Protein AF-A0A9E1EG72-F1 (afdb_monomer_lite)

Sequence (94 aa):
MGSYHPEHKDMYYPINYGYVEGIMALDGEEQDAYILGVDEAIDKFTGKIIAIVHRNDDVEEKWVVAPDGMTFTKEGIREQIHFQEQYFDSGILM

Radius of gyration: 12.64 Å; chains: 1; bounding box: 29×30×30 Å

pLDDT: mean 96.4, std 2.29, range [89.0, 98.69]

Foldseek 3Di:
DQDADPPHRVQGQQFDKDFDPPDAWPVRDGAIETEPPDRDYDPDDDFDFQKKKDFPPDRHIHTYGYHPPDHDDQVRVCVNCVSPCVVTRIDIGD

Secondary structure (DSSP, 8-state):
---B-SS-TT-B-SSEEEEEEEEE-TTSSEEEEEE-S--S--S----EEEEEEEESSSS--EEEEE-TT----HHHHHHHHHHHHTTS-EEEE-

Structure (mmCIF, N/CA/C/O backbone):
data_AF-A0A9E1EG72-F1
#
_entry.id   AF-A0A9E1EG72-F1
#
loop_
_atom_site.group_PDB
_atom_site.id
_atom_site.type_symbol
_atom_site.label_atom_id
_atom_site.label_alt_id
_atom_site.label_comp_id
_atom_site.label_asym_id
_atom_site.label_entity_id
_atom_site.label_seq_id
_atom_site.pdbx_PDB_ins_code
_atom_site.Cartn_x
_atom_site.Cartn_y
_atom_site.Cartn_z
_atom_site.occupancy
_atom_site.B_iso_or_equiv
_atom_site.auth_seq_id
_atom_site.auth_comp_id
_atom_site.auth_asym_id
_atom_site.auth_atom_id
_atom_site.pdbx_PDB_model_num
ATOM 1 N N . MET A 1 1 ? -6.722 -10.265 2.640 1.00 93.19 1 MET A N 1
ATOM 2 C CA . MET A 1 1 ? -6.232 -10.776 3.940 1.00 93.19 1 MET A CA 1
ATOM 3 C C . MET A 1 1 ? -6.475 -12.273 4.047 1.00 93.19 1 MET A C 1
ATOM 5 O O . MET A 1 1 ? -7.445 -12.761 3.479 1.00 93.19 1 MET A O 1
ATOM 9 N N . GLY A 1 2 ? -5.626 -13.002 4.775 1.00 94.06 2 GLY A N 1
ATOM 10 C CA . GLY A 1 2 ? -5.848 -14.424 5.067 1.00 94.06 2 GLY A CA 1
ATOM 11 C C . GLY A 1 2 ? -5.493 -15.366 3.916 1.00 94.06 2 GLY A C 1
ATOM 12 O O . GLY A 1 2 ? -5.808 -16.552 3.967 1.00 94.06 2 GLY A O 1
ATOM 13 N N . SER A 1 3 ? -4.846 -14.841 2.877 1.00 94.38 3 SER A N 1
ATOM 14 C CA . SER A 1 3 ? -4.445 -15.558 1.670 1.00 94.38 3 SER A CA 1
ATOM 15 C C . SER A 1 3 ? -2.926 -15.566 1.521 1.00 94.38 3 SER A C 1
ATOM 17 O O . SER A 1 3 ? -2.220 -14.762 2.129 1.00 94.38 3 SER A O 1
ATOM 19 N N . TYR A 1 4 ? -2.425 -16.469 0.685 1.00 94.62 4 TYR A N 1
ATOM 20 C CA . TYR A 1 4 ? -1.027 -16.483 0.259 1.00 94.62 4 TYR A CA 1
ATOM 21 C C . TYR A 1 4 ? -0.886 -15.852 -1.121 1.00 94.62 4 TYR A C 1
ATOM 23 O O . TYR A 1 4 ? -1.821 -15.919 -1.926 1.00 94.62 4 TYR A O 1
ATOM 31 N N . HIS A 1 5 ? 0.284 -15.282 -1.407 1.00 92.19 5 HIS A N 1
ATOM 32 C CA . HIS A 1 5 ? 0.583 -14.726 -2.721 1.00 92.19 5 HIS A CA 1
ATOM 33 C C . HIS A 1 5 ? 0.397 -15.800 -3.815 1.00 92.19 5 HIS A C 1
ATOM 35 O O . HIS A 1 5 ? 0.805 -16.956 -3.631 1.00 92.19 5 HIS A O 1
ATOM 41 N N . PRO A 1 6 ? -0.213 -15.467 -4.969 1.00 89.00 6 PRO A N 1
ATOM 42 C CA . PRO A 1 6 ? -0.411 -16.417 -6.062 1.00 89.00 6 PRO A CA 1
ATOM 43 C C . PRO A 1 6 ? 0.897 -17.060 -6.539 1.00 89.00 6 PRO A C 1
ATOM 45 O O . PRO A 1 6 ? 0.940 -18.280 -6.701 1.00 89.00 6 PRO A O 1
ATOM 48 N N . GLU A 1 7 ? 1.951 -16.259 -6.686 1.00 90.38 7 GLU A N 1
ATOM 49 C CA . GLU A 1 7 ? 3.282 -16.698 -7.133 1.00 90.38 7 GLU A CA 1
ATOM 50 C C . GLU A 1 7 ? 4.246 -17.075 -5.988 1.00 90.38 7 GLU A C 1
ATOM 52 O O . GLU A 1 7 ? 4.887 -18.123 -6.051 1.00 90.38 7 GLU A O 1
ATOM 57 N N . HIS A 1 8 ? 4.290 -16.299 -4.898 1.00 90.81 8 HIS A N 1
ATOM 58 C CA . HIS A 1 8 ? 5.151 -16.545 -3.732 1.00 90.81 8 HIS A CA 1
ATOM 59 C C . HIS A 1 8 ? 4.395 -17.270 -2.605 1.00 90.81 8 HIS A C 1
ATOM 61 O O . HIS A 1 8 ? 3.870 -16.661 -1.676 1.00 90.81 8 HIS A O 1
ATOM 67 N N . LYS A 1 9 ? 4.293 -18.602 -2.689 1.00 89.44 9 LYS A N 1
ATOM 68 C CA . LYS A 1 9 ? 3.449 -19.417 -1.784 1.00 89.44 9 LYS A CA 1
ATOM 69 C C . LYS A 1 9 ? 3.827 -19.362 -0.298 1.00 89.44 9 LYS A C 1
ATOM 71 O O . LYS A 1 9 ? 3.042 -19.803 0.533 1.00 89.44 9 LYS A O 1
ATOM 76 N N . ASP A 1 10 ? 5.006 -18.863 0.032 1.00 91.00 10 ASP A N 1
ATOM 77 C CA . ASP A 1 10 ? 5.507 -18.624 1.384 1.00 91.00 10 ASP A CA 1
ATOM 78 C C . ASP A 1 10 ? 5.099 -17.254 1.953 1.00 91.00 10 ASP A C 1
ATOM 80 O O . ASP A 1 10 ? 5.125 -17.061 3.169 1.00 91.00 10 ASP A O 1
ATOM 84 N N . MET A 1 11 ? 4.646 -16.329 1.105 1.00 93.69 11 MET A N 1
ATOM 85 C CA . MET A 1 11 ? 4.200 -14.999 1.508 1.00 93.69 11 MET A CA 1
ATOM 86 C C . MET A 1 11 ? 2.714 -15.011 1.879 1.00 93.69 11 MET A C 1
ATOM 88 O O . MET A 1 11 ? 1.834 -15.116 1.022 1.00 93.69 11 MET A O 1
ATOM 92 N N . TYR A 1 12 ? 2.438 -14.902 3.176 1.00 95.94 12 TYR A N 1
ATOM 93 C CA . TYR A 1 12 ? 1.094 -14.754 3.734 1.00 95.94 12 TYR A CA 1
ATOM 94 C C . TYR A 1 12 ? 0.720 -13.275 3.863 1.00 95.94 12 TYR A C 1
ATOM 96 O O . TYR A 1 12 ? 1.551 -12.482 4.295 1.00 95.94 12 TYR A O 1
ATOM 104 N N . TYR A 1 13 ? -0.531 -12.921 3.559 1.00 96.56 13 TYR A N 1
ATOM 105 C CA . TYR A 1 13 ? -1.077 -11.571 3.725 1.00 96.56 13 TYR A CA 1
ATOM 106 C C . TYR A 1 13 ? -1.845 -11.445 5.051 1.00 96.56 13 TYR A C 1
ATOM 108 O O . TYR A 1 13 ? -3.038 -11.783 5.100 1.00 96.56 13 TYR A O 1
ATOM 116 N N . PRO A 1 14 ? -1.208 -10.942 6.128 1.00 97.06 14 PRO A N 1
ATOM 117 C CA . PRO A 1 14 ? -1.861 -10.755 7.422 1.00 97.06 14 PRO A CA 1
ATOM 118 C C . PRO A 1 14 ? -2.835 -9.574 7.433 1.00 97.06 14 PRO A C 1
ATOM 120 O O . PRO A 1 14 ? -3.676 -9.508 8.320 1.00 97.06 14 PRO A O 1
ATOM 123 N N . ILE A 1 15 ? -2.738 -8.677 6.450 1.00 97.94 15 ILE A N 1
ATOM 124 C CA . ILE A 1 15 ? -3.601 -7.506 6.280 1.00 97.94 15 ILE A CA 1
ATOM 125 C C . ILE A 1 15 ? -4.333 -7.553 4.937 1.00 97.94 15 ILE A C 1
ATOM 127 O O . ILE A 1 15 ? -4.112 -8.440 4.101 1.00 97.94 15 ILE A O 1
ATOM 131 N N . ASN A 1 16 ? -5.247 -6.610 4.731 1.00 98.44 16 ASN A N 1
ATOM 132 C CA . ASN A 1 16 ? -5.878 -6.413 3.435 1.00 98.44 16 ASN A CA 1
ATOM 133 C C . ASN A 1 16 ? -4.926 -5.668 2.489 1.00 98.44 16 ASN A C 1
ATOM 135 O O . ASN A 1 16 ? -4.215 -4.747 2.888 1.00 98.44 16 ASN A O 1
ATOM 139 N N . TYR A 1 17 ? -4.914 -6.116 1.239 1.00 97.62 17 TYR A N 1
ATOM 140 C CA . TYR A 1 17 ? -4.083 -5.609 0.156 1.00 97.62 17 TYR A CA 1
ATOM 141 C C . TYR A 1 17 ? -4.922 -5.625 -1.115 1.00 97.62 17 TYR A C 1
ATOM 143 O O . TYR A 1 17 ? -5.684 -6.572 -1.328 1.00 97.62 17 TYR A O 1
ATOM 151 N N . GLY A 1 18 ? -4.783 -4.599 -1.937 1.00 96.62 18 GLY A N 1
ATOM 152 C CA . GLY A 1 18 ? -5.424 -4.509 -3.240 1.00 96.62 18 GLY A CA 1
ATOM 153 C C . GLY A 1 18 ? -4.904 -3.296 -3.991 1.00 96.62 18 GLY A C 1
ATOM 154 O O . GLY A 1 18 ? -3.861 -2.761 -3.637 1.00 96.62 18 GLY A O 1
ATOM 155 N N . TYR A 1 19 ? -5.668 -2.841 -4.972 1.00 97.19 19 TYR A N 1
ATOM 156 C CA . TYR A 1 19 ? -5.294 -1.749 -5.862 1.00 97.19 19 TYR A CA 1
ATOM 157 C C . TYR A 1 19 ? -6.399 -0.688 -5.935 1.00 97.19 19 TYR A C 1
ATOM 159 O O . TYR A 1 19 ? -7.543 -0.918 -5.518 1.00 97.19 19 TYR A O 1
ATOM 167 N N . VAL A 1 20 ? -6.071 0.485 -6.476 1.00 97.12 20 VAL A N 1
ATOM 168 C CA . VAL A 1 20 ? -7.031 1.564 -6.728 1.00 97.12 20 VAL A CA 1
ATOM 169 C C . VAL A 1 20 ? -7.464 1.556 -8.192 1.00 97.12 20 VAL A C 1
ATOM 171 O O . VAL A 1 20 ? -6.706 1.949 -9.076 1.00 97.12 20 VAL A O 1
ATOM 174 N N . GLU A 1 21 ? -8.713 1.148 -8.431 1.00 96.06 21 GLU A N 1
ATOM 175 C CA . GLU A 1 21 ? -9.285 1.036 -9.778 1.00 96.06 21 GLU A CA 1
ATOM 176 C C . GLU A 1 21 ? -9.159 2.354 -10.567 1.00 96.06 21 GLU A C 1
ATOM 178 O O . GLU A 1 21 ? -9.631 3.413 -10.135 1.00 96.06 21 GLU A O 1
ATOM 183 N N . GLY A 1 22 ? -8.534 2.285 -11.743 1.00 96.88 22 GLY A N 1
ATOM 184 C CA . GLY A 1 22 ? -8.380 3.407 -12.671 1.00 96.88 22 GLY A CA 1
ATOM 185 C C . GLY A 1 22 ? -7.253 4.398 -12.353 1.00 96.88 22 GLY A C 1
ATOM 186 O O . GLY A 1 22 ? -7.138 5.405 -13.057 1.00 96.88 22 GLY A O 1
ATOM 187 N N . ILE A 1 23 ? -6.418 4.142 -11.340 1.00 96.94 23 ILE A N 1
ATOM 188 C CA . ILE A 1 23 ? -5.194 4.913 -11.079 1.00 96.94 23 ILE A CA 1
ATOM 189 C C . ILE A 1 23 ? -3.990 4.047 -11.429 1.00 96.94 23 ILE A C 1
ATOM 191 O O . ILE A 1 23 ? -3.744 3.050 -10.767 1.00 96.94 23 ILE A O 1
ATOM 195 N N . MET A 1 24 ? -3.231 4.451 -12.448 1.00 96.00 24 MET A N 1
ATOM 196 C CA . MET A 1 24 ? -2.043 3.717 -12.891 1.00 96.00 24 MET A CA 1
ATOM 197 C C . MET A 1 24 ? -0.795 4.155 -12.122 1.00 96.00 24 MET A C 1
ATOM 199 O O . MET A 1 24 ? -0.553 5.359 -11.986 1.00 96.00 24 MET A O 1
ATOM 203 N N . ALA A 1 25 ? 0.008 3.188 -11.687 1.00 94.62 25 ALA A N 1
ATOM 204 C CA . ALA A 1 25 ? 1.347 3.390 -11.156 1.00 94.62 25 ALA A CA 1
ATOM 205 C C . ALA A 1 25 ? 2.407 3.401 -12.278 1.00 94.62 25 ALA A C 1
ATOM 207 O O . ALA A 1 25 ? 2.101 3.339 -13.475 1.00 94.62 25 ALA A O 1
ATOM 208 N N . LEU A 1 26 ? 3.676 3.575 -11.898 1.00 91.94 26 LEU A N 1
ATOM 209 C CA . LEU A 1 26 ? 4.786 3.771 -12.840 1.00 91.94 26 LEU A CA 1
ATOM 210 C C . LEU A 1 26 ? 5.245 2.485 -13.540 1.00 91.94 26 LEU A C 1
ATOM 212 O O . LEU A 1 26 ? 5.903 2.561 -14.578 1.00 91.94 26 LEU A O 1
ATOM 216 N N . ASP A 1 27 ? 4.896 1.326 -12.996 1.00 91.38 27 ASP A N 1
ATOM 217 C CA . ASP A 1 27 ? 5.126 0.007 -13.589 1.00 91.38 27 ASP A CA 1
ATOM 218 C C . ASP A 1 27 ? 4.102 -0.355 -14.681 1.00 91.38 27 ASP A C 1
ATOM 220 O O . ASP A 1 27 ? 4.304 -1.309 -15.432 1.00 91.38 27 ASP A O 1
ATOM 224 N N . GLY A 1 28 ? 3.044 0.449 -14.833 1.00 93.94 28 GLY A N 1
ATOM 225 C CA . GLY A 1 28 ? 1.964 0.208 -15.783 1.00 93.94 28 GLY A CA 1
ATOM 226 C C . GLY A 1 28 ? 0.840 -0.677 -15.242 1.00 93.94 28 GLY A C 1
ATOM 227 O O . GLY A 1 28 ? -0.032 -1.048 -16.032 1.00 93.94 28 GLY A O 1
ATOM 228 N N . GLU A 1 29 ? 0.827 -0.974 -13.941 1.00 94.69 29 GLU A N 1
ATOM 229 C CA . GLU A 1 29 ? -0.275 -1.623 -13.225 1.00 94.69 29 GLU A CA 1
ATOM 230 C C . GLU A 1 29 ? -1.095 -0.602 -12.413 1.00 94.69 29 GLU A C 1
ATOM 232 O O . GLU A 1 29 ? -0.809 0.600 -12.410 1.00 94.69 29 GLU A O 1
ATOM 237 N N . GLU A 1 30 ? -2.198 -1.042 -11.806 1.00 97.25 30 GLU A N 1
ATOM 238 C CA . GLU A 1 30 ? -3.012 -0.175 -10.948 1.00 97.25 30 GLU A CA 1
ATOM 239 C C . GLU A 1 30 ? -2.314 0.057 -9.602 1.00 97.25 30 GLU A C 1
ATOM 241 O O . GLU A 1 30 ? -1.672 -0.835 -9.069 1.0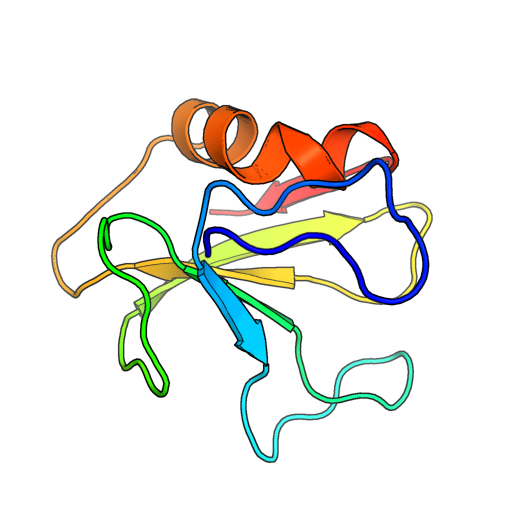0 97.25 30 GLU A O 1
ATOM 246 N N . GLN A 1 31 ? -2.464 1.253 -9.035 1.00 97.88 31 GLN A N 1
ATOM 247 C CA . GLN A 1 31 ? -1.779 1.670 -7.813 1.00 97.88 31 GLN A CA 1
ATOM 248 C C . GLN A 1 31 ? -2.112 0.755 -6.631 1.00 97.88 31 GLN A C 1
ATOM 250 O O . GLN A 1 31 ? -3.251 0.755 -6.151 1.00 97.88 31 GLN A O 1
ATOM 255 N N . ASP A 1 32 ? -1.103 0.067 -6.101 1.00 97.69 32 ASP A N 1
ATOM 256 C CA . ASP A 1 32 ? -1.272 -0.834 -4.967 1.00 97.69 32 ASP A CA 1
ATOM 257 C C . ASP A 1 32 ? -1.459 -0.097 -3.634 1.00 97.69 32 ASP A C 1
ATOM 259 O O . ASP A 1 32 ? -0.933 1.001 -3.395 1.00 97.69 32 ASP A O 1
ATOM 263 N N . ALA A 1 33 ? -2.203 -0.736 -2.729 1.00 98.31 33 ALA A N 1
ATOM 264 C CA . ALA A 1 33 ? -2.554 -0.208 -1.422 1.00 98.31 33 ALA A CA 1
ATOM 265 C C . ALA A 1 33 ? -2.604 -1.279 -0.316 1.00 98.31 33 ALA A C 1
ATOM 267 O O . ALA A 1 33 ? -3.316 -2.285 -0.399 1.00 98.31 33 ALA A O 1
ATOM 268 N N . TYR A 1 34 ? -1.929 -0.984 0.795 1.00 98.56 34 TYR A N 1
ATOM 269 C CA . TYR A 1 34 ? -2.104 -1.642 2.087 1.00 98.56 34 TYR A CA 1
ATOM 270 C C . TYR A 1 34 ? -3.301 -1.046 2.826 1.00 98.56 34 TYR A C 1
ATOM 272 O O . TYR A 1 34 ? -3.383 0.172 2.985 1.00 98.56 34 TYR A O 1
ATOM 280 N N . ILE A 1 35 ? -4.196 -1.888 3.343 1.00 98.56 35 ILE A N 1
ATOM 281 C CA . ILE A 1 35 ? -5.339 -1.448 4.150 1.00 98.56 35 ILE A CA 1
ATOM 282 C C . ILE A 1 35 ? -5.112 -1.846 5.612 1.00 98.56 35 ILE A C 1
ATOM 284 O O . ILE A 1 35 ? -5.087 -3.034 5.942 1.00 98.56 35 ILE A O 1
ATOM 288 N N . LEU A 1 36 ? -4.963 -0.851 6.489 1.00 98.38 36 LEU A N 1
ATOM 289 C CA . LEU A 1 36 ? -4.737 -1.042 7.925 1.00 98.38 36 LEU A CA 1
ATOM 290 C C . LEU A 1 36 ? -5.998 -0.743 8.741 1.00 98.38 36 LEU A C 1
ATOM 292 O O . LEU A 1 36 ? -6.825 0.081 8.351 1.00 98.38 36 LEU A O 1
ATOM 296 N N . GLY A 1 37 ? -6.126 -1.389 9.904 1.00 97.19 37 GLY A N 1
ATOM 297 C CA . GLY A 1 37 ? -7.246 -1.164 10.827 1.00 97.19 37 GLY A CA 1
ATOM 298 C C . GLY A 1 37 ? -8.566 -1.826 10.420 1.00 97.19 37 GLY A C 1
ATOM 299 O O . GLY A 1 37 ? -9.622 -1.421 10.906 1.00 97.19 37 GLY A O 1
ATOM 300 N N . VAL A 1 38 ? -8.515 -2.814 9.522 1.00 97.25 38 VAL A N 1
ATOM 301 C CA . VAL A 1 38 ? -9.664 -3.631 9.110 1.00 97.25 38 VAL A CA 1
ATOM 302 C C . VAL A 1 38 ? -9.307 -5.104 9.299 1.00 97.25 38 VAL A C 1
ATOM 304 O O . VAL A 1 38 ? -8.551 -5.663 8.506 1.00 97.25 38 VAL A O 1
ATOM 307 N N . ASP A 1 39 ? -9.869 -5.713 10.343 1.00 94.50 39 ASP A N 1
ATOM 308 C CA . ASP A 1 39 ? -9.518 -7.064 10.815 1.00 94.50 39 ASP A CA 1
ATOM 309 C C . ASP A 1 39 ? -10.371 -8.186 10.185 1.00 94.50 39 ASP A C 1
ATOM 311 O O . ASP A 1 39 ? -10.358 -9.330 10.641 1.00 94.50 39 ASP A O 1
ATOM 315 N N . GLU A 1 40 ? -11.133 -7.874 9.135 1.00 96.00 40 GLU A N 1
ATOM 316 C CA . GLU A 1 40 ? -11.918 -8.831 8.349 1.00 96.00 40 GLU A CA 1
ATOM 317 C C . GLU A 1 40 ? -11.532 -8.773 6.867 1.00 96.00 40 GLU A C 1
ATOM 319 O O . GLU A 1 40 ? -11.013 -7.766 6.387 1.00 96.00 40 GLU A O 1
ATOM 324 N N . ALA A 1 41 ? -11.734 -9.866 6.128 1.00 97.31 41 ALA A N 1
ATOM 325 C CA . ALA A 1 41 ? -11.445 -9.887 4.696 1.00 97.31 41 ALA A CA 1
ATOM 326 C C . ALA A 1 41 ? -12.516 -9.087 3.944 1.00 97.31 41 ALA A C 1
ATOM 328 O O . ALA A 1 41 ? -13.707 -9.261 4.202 1.00 97.31 41 ALA A O 1
ATOM 329 N N . ILE A 1 42 ? -12.091 -8.233 3.015 1.00 97.50 42 ILE A N 1
ATOM 330 C CA . ILE A 1 42 ? -12.974 -7.307 2.298 1.00 97.50 42 ILE A CA 1
ATOM 331 C C . ILE A 1 42 ? -12.774 -7.400 0.786 1.00 97.50 42 ILE A C 1
ATOM 333 O O . ILE A 1 42 ? -11.653 -7.586 0.318 1.00 97.50 42 ILE A O 1
ATOM 337 N N . ASP A 1 43 ? -13.862 -7.204 0.038 1.00 97.19 43 ASP A N 1
ATOM 338 C CA . ASP A 1 43 ? -13.826 -7.132 -1.430 1.00 97.19 43 ASP A CA 1
ATOM 339 C C . ASP A 1 43 ? -13.571 -5.704 -1.934 1.00 97.19 43 ASP A C 1
ATOM 341 O O . ASP A 1 43 ? -12.965 -5.502 -2.984 1.00 97.19 43 ASP A O 1
ATOM 345 N N . LYS A 1 44 ? -14.073 -4.695 -1.208 1.00 97.62 44 LYS A N 1
ATOM 346 C CA . LYS A 1 44 ? -13.938 -3.268 -1.532 1.00 97.62 44 LYS A CA 1
ATOM 347 C C . LYS A 1 44 ? -13.793 -2.451 -0.260 1.00 97.62 44 LYS A C 1
ATOM 349 O O . LYS A 1 44 ? -14.415 -2.759 0.755 1.00 97.62 44 LYS A O 1
ATOM 354 N N . PHE A 1 45 ? -13.019 -1.375 -0.342 1.00 97.62 45 PHE A N 1
ATOM 355 C CA . PHE A 1 45 ? -12.774 -0.480 0.780 1.00 97.62 45 PHE A CA 1
ATOM 356 C C . PHE A 1 45 ? -12.797 0.983 0.347 1.00 97.62 45 PHE A C 1
ATOM 358 O O . PHE A 1 45 ? -12.436 1.329 -0.775 1.00 97.62 45 PHE A O 1
ATOM 365 N N . THR A 1 46 ? -13.211 1.859 1.255 1.00 97.50 46 THR A N 1
ATOM 366 C CA . THR A 1 46 ? -13.050 3.306 1.112 1.00 97.50 46 THR A CA 1
ATOM 367 C C . THR A 1 46 ? -12.461 3.833 2.407 1.00 97.50 46 THR A C 1
ATOM 369 O O . THR A 1 46 ? -13.013 3.605 3.481 1.00 97.50 46 THR A O 1
ATOM 372 N N . GLY A 1 47 ? -11.347 4.549 2.301 1.00 97.06 47 GLY A N 1
ATOM 373 C CA . GLY A 1 47 ? -10.636 5.104 3.443 1.00 97.06 47 GLY A CA 1
ATOM 374 C C . GLY A 1 47 ? -9.791 6.302 3.044 1.00 97.06 47 GLY A C 1
ATOM 375 O O . GLY A 1 47 ? -9.948 6.859 1.956 1.00 97.06 47 GLY A O 1
ATOM 376 N N . LYS A 1 48 ? -8.897 6.708 3.939 1.00 97.88 48 LYS A N 1
ATOM 377 C CA . LYS A 1 48 ? -7.945 7.792 3.705 1.00 97.88 48 LYS A CA 1
ATOM 378 C C . LYS A 1 48 ? -6.547 7.236 3.547 1.00 97.88 48 LYS A C 1
ATOM 380 O O . LYS A 1 48 ? -6.143 6.379 4.327 1.00 97.88 48 LYS A O 1
ATOM 385 N N . ILE A 1 49 ? -5.817 7.762 2.569 1.00 98.06 49 ILE A N 1
ATOM 386 C CA . ILE A 1 49 ? -4.374 7.558 2.478 1.00 98.06 49 ILE A CA 1
ATOM 387 C C . ILE A 1 49 ? -3.747 8.274 3.676 1.00 98.06 49 ILE A C 1
ATOM 389 O O . ILE A 1 49 ? -3.985 9.466 3.879 1.00 98.06 49 ILE A O 1
ATOM 393 N N . ILE A 1 50 ? -2.996 7.532 4.480 1.00 98.12 50 ILE A N 1
ATOM 394 C CA . ILE A 1 50 ? -2.329 8.021 5.694 1.00 98.12 50 ILE A CA 1
ATOM 395 C C . I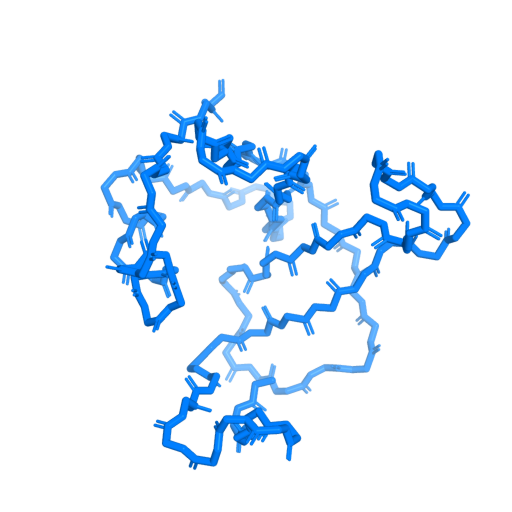LE A 1 50 ? -0.804 7.985 5.588 1.00 98.12 50 ILE A C 1
ATOM 397 O O . ILE A 1 50 ? -0.136 8.547 6.449 1.00 98.12 50 ILE A O 1
ATOM 401 N N . ALA A 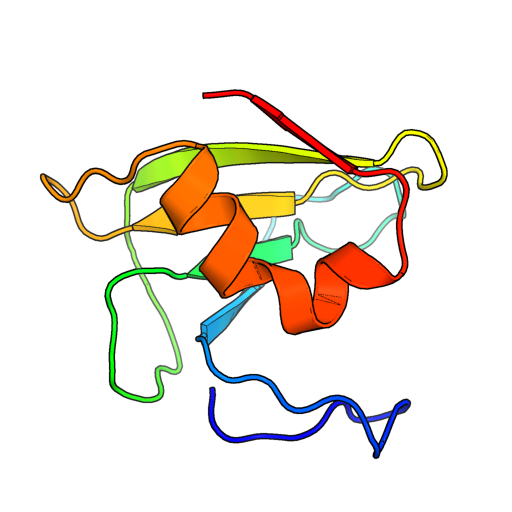1 51 ? -0.267 7.291 4.583 1.00 98.44 51 ALA A N 1
ATOM 402 C CA . ALA A 1 51 ? 1.153 7.267 4.268 1.00 98.44 51 ALA A CA 1
ATOM 403 C C . ALA A 1 51 ? 1.391 6.742 2.843 1.00 98.44 51 ALA A C 1
ATOM 405 O O . ALA A 1 51 ? 0.525 6.092 2.251 1.00 98.44 51 ALA A O 1
ATOM 406 N N . ILE A 1 52 ? 2.596 6.980 2.333 1.00 98.31 52 ILE A N 1
ATOM 407 C CA . ILE A 1 52 ? 3.134 6.400 1.100 1.00 98.31 52 ILE A CA 1
ATOM 408 C C . ILE A 1 52 ? 4.384 5.596 1.458 1.00 98.31 52 ILE A C 1
ATOM 410 O O . ILE A 1 52 ? 5.265 6.077 2.173 1.00 98.31 52 ILE A O 1
ATOM 414 N N . VAL A 1 53 ? 4.462 4.365 0.969 1.00 98.50 53 VAL A N 1
ATOM 415 C CA . VAL A 1 53 ? 5.659 3.529 0.998 1.00 98.50 53 VAL A CA 1
ATOM 416 C C . VAL A 1 53 ? 6.401 3.764 -0.310 1.00 98.50 53 VAL A C 1
ATOM 418 O O . VAL A 1 53 ? 5.921 3.396 -1.378 1.00 98.50 53 VAL A O 1
ATOM 421 N N . HIS A 1 54 ? 7.562 4.392 -0.218 1.00 97.69 54 HIS A N 1
ATOM 422 C C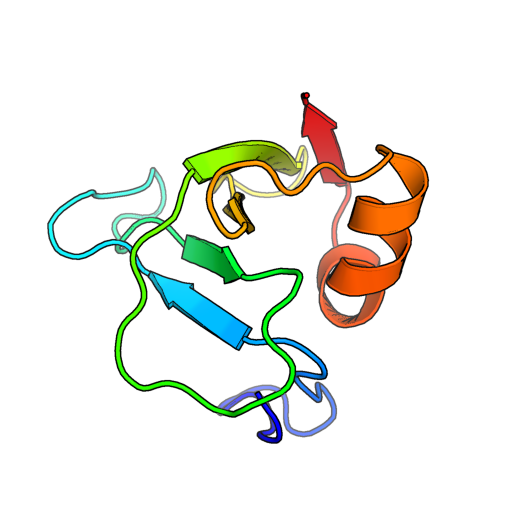A . HIS A 1 54 ? 8.464 4.592 -1.340 1.00 97.69 54 HIS A CA 1
ATOM 423 C C . HIS A 1 54 ? 9.547 3.517 -1.298 1.00 97.69 54 HIS A C 1
ATOM 425 O O . HIS A 1 54 ? 10.192 3.353 -0.261 1.00 97.69 54 HIS A O 1
ATOM 431 N N . ARG A 1 55 ? 9.758 2.799 -2.398 1.00 97.50 55 ARG A N 1
ATOM 432 C CA . ARG A 1 55 ? 10.836 1.816 -2.542 1.00 97.50 55 ARG A CA 1
ATOM 433 C C . ARG A 1 55 ? 11.953 2.433 -3.376 1.00 97.50 55 ARG A C 1
ATOM 435 O O . ARG A 1 55 ? 11.704 2.907 -4.475 1.00 97.50 55 ARG A O 1
ATOM 442 N N . ASN A 1 56 ? 13.177 2.454 -2.855 1.00 96.94 56 ASN A N 1
ATOM 443 C CA . ASN A 1 56 ? 14.330 3.013 -3.571 1.00 96.94 56 ASN A CA 1
ATOM 444 C C . ASN A 1 56 ? 14.859 2.059 -4.655 1.00 96.94 56 ASN A C 1
ATOM 446 O O . ASN A 1 56 ? 15.600 2.478 -5.545 1.00 96.94 56 ASN A O 1
ATOM 450 N N . ASP A 1 57 ? 14.535 0.772 -4.536 1.00 96.94 57 ASP A N 1
ATOM 451 C CA . ASP A 1 57 ? 14.966 -0.328 -5.399 1.00 96.94 57 ASP A CA 1
ATOM 452 C C . ASP A 1 57 ? 13.853 -0.856 -6.320 1.00 96.94 57 ASP A C 1
ATOM 454 O O . ASP A 1 57 ? 14.063 -1.828 -7.044 1.00 96.94 57 ASP A O 1
ATOM 458 N N . ASP A 1 58 ? 12.703 -0.183 -6.335 1.00 94.56 58 ASP A N 1
ATOM 459 C CA . ASP A 1 58 ? 11.545 -0.487 -7.170 1.00 94.56 58 ASP A CA 1
ATOM 460 C C . ASP A 1 58 ? 11.022 0.809 -7.819 1.00 94.56 58 ASP A C 1
ATOM 462 O O . ASP A 1 58 ? 11.365 1.915 -7.401 1.00 94.56 58 ASP A O 1
ATOM 466 N N . VAL A 1 59 ? 10.241 0.690 -8.890 1.00 92.69 59 VAL A N 1
ATOM 467 C CA . VAL A 1 59 ? 9.667 1.845 -9.601 1.00 92.69 59 VAL A CA 1
ATOM 468 C C . VAL A 1 59 ? 8.291 2.232 -9.069 1.00 92.69 59 VAL A C 1
ATOM 470 O O . VAL A 1 59 ? 7.828 3.338 -9.346 1.00 92.69 59 VAL A O 1
ATOM 473 N N . GLU A 1 60 ? 7.636 1.345 -8.325 1.00 92.19 60 GLU A N 1
ATOM 474 C CA . GLU A 1 60 ? 6.290 1.544 -7.809 1.00 92.19 60 GLU A CA 1
ATOM 475 C C . GLU A 1 60 ? 6.304 2.014 -6.344 1.00 92.19 60 GLU A C 1
ATOM 477 O O . GLU A 1 60 ? 7.020 1.484 -5.487 1.00 92.19 60 GLU A O 1
ATOM 482 N N . GLU A 1 61 ? 5.458 2.994 -6.030 1.00 95.62 61 GLU A N 1
ATOM 483 C CA . GLU A 1 61 ? 5.116 3.335 -4.649 1.00 95.62 61 GLU A CA 1
ATOM 484 C C . GLU A 1 61 ? 3.896 2.530 -4.205 1.00 95.62 61 GLU A C 1
ATOM 486 O O . GLU A 1 61 ? 3.096 2.112 -5.033 1.00 95.62 61 GLU A O 1
ATOM 491 N N . LYS A 1 62 ? 3.701 2.357 -2.896 1.00 97.50 62 LYS A N 1
ATOM 492 C CA . LYS A 1 62 ? 2.492 1.731 -2.337 1.00 97.50 62 LYS A CA 1
ATOM 493 C C . LYS A 1 62 ? 1.787 2.671 -1.389 1.00 97.50 62 LYS A C 1
ATOM 495 O O . LYS A 1 62 ? 2.420 3.333 -0.568 1.00 97.50 62 LYS A O 1
ATOM 500 N N . TRP A 1 63 ? 0.466 2.731 -1.461 1.00 98.50 63 TRP A N 1
ATOM 501 C CA . TRP A 1 63 ? -0.311 3.573 -0.557 1.00 98.50 63 TRP A CA 1
ATOM 502 C C . TRP A 1 63 ? -0.673 2.819 0.717 1.00 98.50 63 TRP A C 1
ATOM 504 O O . TRP A 1 63 ? -0.926 1.620 0.704 1.00 98.50 63 TRP A O 1
ATOM 514 N N . VAL A 1 64 ? -0.720 3.525 1.841 1.00 98.69 64 VAL A N 1
ATOM 515 C CA . VAL A 1 64 ? -1.253 2.989 3.097 1.00 98.69 64 VAL A CA 1
ATOM 516 C C . VAL A 1 64 ? -2.565 3.691 3.374 1.00 98.69 64 VAL A C 1
ATOM 518 O O . VAL A 1 64 ? -2.600 4.913 3.519 1.00 98.69 64 VAL A O 1
ATOM 521 N N . VAL A 1 65 ? -3.645 2.924 3.450 1.00 98.56 65 VAL A N 1
ATOM 522 C CA . VAL A 1 65 ? -5.009 3.425 3.602 1.00 98.56 65 VAL A CA 1
ATOM 523 C C . VAL A 1 65 ? -5.601 2.899 4.907 1.00 98.56 65 VAL A C 1
ATOM 525 O O . VAL A 1 65 ? -5.428 1.734 5.259 1.00 98.56 65 VAL A O 1
ATOM 528 N N . ALA A 1 66 ? -6.321 3.751 5.630 1.00 98.44 66 ALA A N 1
ATOM 529 C CA . ALA A 1 66 ? -7.007 3.395 6.870 1.00 98.44 66 ALA A CA 1
ATOM 530 C C . ALA A 1 66 ? -8.431 3.983 6.920 1.00 98.44 66 ALA A C 1
ATOM 532 O O . ALA A 1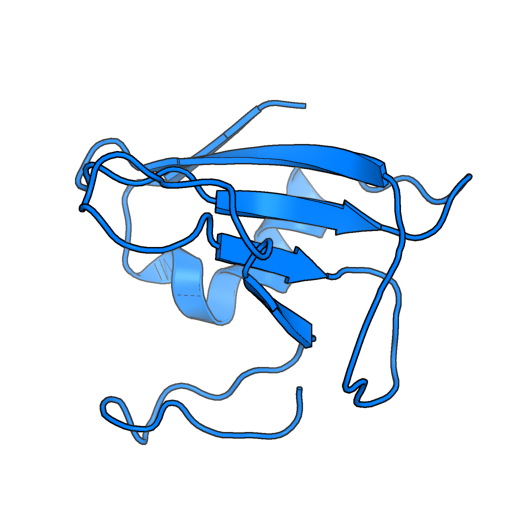 66 ? -8.740 4.913 6.161 1.00 98.44 66 ALA A O 1
ATOM 533 N N . PRO A 1 67 ? -9.318 3.473 7.799 1.00 98.31 67 PRO A N 1
ATOM 534 C CA . PRO A 1 67 ? -10.609 4.094 8.074 1.00 98.31 67 PRO A CA 1
ATOM 535 C C . PRO A 1 67 ? -10.469 5.568 8.471 1.00 98.31 67 PRO A C 1
ATOM 537 O O . PRO A 1 67 ? -9.495 5.963 9.114 1.00 98.31 67 PRO A O 1
ATOM 540 N N . ASP A 1 68 ? -11.461 6.389 8.118 1.00 96.50 68 ASP A N 1
ATOM 541 C CA . ASP A 1 68 ? -11.435 7.805 8.489 1.00 96.50 68 ASP A CA 1
ATOM 542 C C . ASP A 1 68 ? -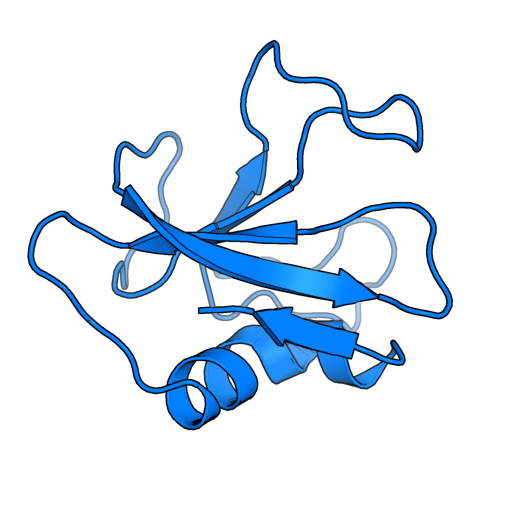11.371 7.984 10.018 1.00 96.50 68 ASP A C 1
ATOM 544 O O . ASP A 1 68 ? -12.089 7.328 10.772 1.00 96.50 68 ASP A O 1
ATOM 548 N N . GLY A 1 69 ? -10.493 8.877 10.474 1.00 94.25 69 GLY A N 1
ATOM 549 C CA . GLY A 1 69 ? -10.229 9.144 11.888 1.00 94.25 69 GLY A CA 1
ATOM 550 C C . GLY A 1 69 ? -9.259 8.170 12.563 1.00 94.25 69 GLY A C 1
ATOM 551 O O . GLY A 1 69 ? -8.869 8.426 13.703 1.00 94.25 69 GLY A O 1
ATOM 552 N N . MET A 1 70 ? -8.832 7.099 11.887 1.00 96.62 70 MET A N 1
ATOM 553 C CA . MET A 1 70 ? -7.816 6.187 12.408 1.00 96.62 70 MET A CA 1
ATOM 554 C C . MET A 1 70 ? -6.413 6.650 12.007 1.00 96.62 70 MET A C 1
ATOM 556 O O . MET A 1 70 ? -6.158 6.997 10.855 1.00 96.62 70 MET A O 1
ATOM 560 N N . THR A 1 71 ? -5.493 6.659 12.970 1.00 94.50 71 THR A N 1
ATOM 561 C CA . THR A 1 71 ? -4.104 7.077 12.764 1.00 94.50 71 THR A CA 1
ATOM 562 C C . THR A 1 71 ? -3.143 5.996 13.231 1.00 94.50 71 THR A C 1
ATOM 564 O O . THR A 1 71 ? -3.431 5.236 14.155 1.00 94.50 71 THR A O 1
ATOM 567 N N . PHE A 1 72 ? -1.981 5.943 12.588 1.00 97.56 72 PHE A N 1
ATOM 568 C CA . PHE A 1 72 ? -0.916 5.005 12.908 1.00 97.56 72 PHE A CA 1
ATOM 569 C C . PHE A 1 72 ? 0.406 5.757 13.018 1.00 97.56 72 PHE A C 1
ATOM 571 O O . PHE A 1 72 ? 0.614 6.782 12.366 1.00 97.56 72 PHE A O 1
ATOM 578 N N . THR A 1 73 ? 1.310 5.253 13.853 1.00 98.25 73 THR A N 1
ATOM 579 C CA . THR A 1 73 ? 2.696 5.722 13.853 1.00 98.25 73 THR A CA 1
ATOM 580 C C . THR A 1 73 ? 3.430 5.144 12.648 1.00 98.25 73 THR A C 1
ATOM 582 O O . THR A 1 73 ? 3.066 4.084 12.136 1.00 98.25 73 THR A O 1
ATOM 585 N N . LYS A 1 74 ? 4.512 5.802 12.223 1.00 98.12 74 LYS A N 1
ATOM 586 C CA . LYS A 1 74 ? 5.380 5.289 11.156 1.00 98.12 74 LYS A CA 1
ATOM 587 C C . LYS A 1 74 ? 5.898 3.881 11.478 1.00 98.12 74 LYS A C 1
ATOM 589 O O . LYS A 1 74 ? 5.951 3.026 10.601 1.00 98.12 74 LYS A O 1
ATOM 594 N N . GLU A 1 75 ? 6.240 3.628 12.739 1.00 98.12 75 GLU A N 1
ATOM 595 C CA . GLU A 1 75 ? 6.671 2.321 13.242 1.00 98.12 75 GLU A CA 1
ATOM 596 C C . GLU A 1 75 ? 5.541 1.288 13.180 1.00 98.12 75 GLU A C 1
ATOM 598 O O . GLU A 1 75 ? 5.766 0.189 12.686 1.00 98.12 75 GLU A O 1
ATOM 603 N N . GLY A 1 76 ? 4.322 1.649 13.593 1.00 98.38 76 GLY A N 1
ATOM 604 C CA . GLY A 1 76 ? 3.171 0.744 13.552 1.00 98.38 76 GLY A CA 1
ATOM 605 C C . GLY A 1 76 ? 2.721 0.401 12.129 1.00 98.38 76 GLY A C 1
ATOM 606 O O . GLY A 1 76 ? 2.258 -0.711 11.883 1.00 98.38 76 GLY A O 1
ATOM 607 N N . ILE A 1 77 ? 2.886 1.325 11.175 1.00 98.62 77 ILE A N 1
ATOM 608 C CA . ILE A 1 77 ? 2.722 1.026 9.745 1.00 98.62 77 ILE A CA 1
ATOM 609 C C . ILE A 1 77 ? 3.807 0.038 9.311 1.00 98.62 77 ILE A C 1
ATOM 611 O O . ILE A 1 77 ? 3.479 -1.008 8.758 1.00 98.62 77 ILE A O 1
ATOM 615 N N . ARG A 1 78 ? 5.083 0.337 9.610 1.00 98.38 78 ARG A N 1
ATOM 616 C CA . ARG A 1 78 ? 6.233 -0.500 9.231 1.00 98.38 78 ARG A CA 1
ATOM 617 C C . ARG A 1 78 ? 6.078 -1.940 9.706 1.00 98.38 78 ARG A C 1
ATOM 619 O O . ARG A 1 78 ? 6.336 -2.848 8.929 1.00 98.38 78 ARG A O 1
ATOM 626 N N . GLU A 1 79 ? 5.661 -2.147 10.951 1.00 98.38 79 GLU A N 1
ATOM 627 C CA . GLU A 1 79 ? 5.451 -3.481 11.522 1.00 98.38 79 GLU A CA 1
ATOM 628 C C . GLU A 1 79 ? 4.362 -4.266 10.780 1.00 98.38 79 GLU A C 1
ATOM 630 O O . GLU A 1 79 ? 4.564 -5.435 10.457 1.00 98.38 79 GLU A O 1
ATOM 635 N N . GLN A 1 80 ? 3.235 -3.628 10.456 1.00 98.31 80 GLN A N 1
ATOM 636 C CA . GLN A 1 80 ? 2.111 -4.294 9.789 1.00 98.31 80 GLN A CA 1
ATOM 637 C C . GLN A 1 80 ? 2.404 -4.663 8.334 1.00 98.31 80 GLN A C 1
ATOM 639 O O . GLN A 1 80 ? 1.950 -5.708 7.873 1.00 98.31 80 GLN A O 1
ATOM 644 N N . ILE A 1 81 ? 3.175 -3.842 7.617 1.00 98.19 81 ILE A N 1
ATOM 645 C CA . ILE A 1 81 ? 3.544 -4.103 6.215 1.00 98.19 81 ILE A CA 1
ATOM 646 C C . ILE A 1 81 ? 4.862 -4.881 6.076 1.00 98.19 81 ILE A C 1
ATOM 648 O O . ILE A 1 81 ? 5.258 -5.238 4.968 1.00 98.19 81 ILE A O 1
ATOM 652 N N . HIS A 1 82 ? 5.540 -5.185 7.191 1.00 97.88 82 HIS A N 1
ATOM 653 C CA . HIS A 1 82 ? 6.858 -5.825 7.192 1.00 97.88 82 HIS A CA 1
ATOM 654 C C . HIS A 1 82 ? 6.875 -7.167 6.454 1.00 97.88 82 HIS A C 1
ATOM 656 O O . HIS A 1 82 ? 7.880 -7.503 5.838 1.00 97.88 82 HIS A O 1
ATOM 662 N N . PHE A 1 83 ? 5.766 -7.915 6.471 1.00 96.56 83 PHE A N 1
ATOM 663 C CA . PHE A 1 83 ? 5.674 -9.222 5.812 1.00 96.56 83 PHE A CA 1
ATOM 664 C C . PHE A 1 83 ? 6.074 -9.174 4.328 1.00 96.56 83 PHE A C 1
ATOM 666 O O . PHE A 1 83 ? 6.659 -10.139 3.840 1.00 96.56 83 PHE A O 1
ATOM 673 N N . GLN A 1 84 ? 5.808 -8.058 3.643 1.00 96.25 84 GLN A N 1
ATOM 674 C CA . GLN A 1 84 ? 6.172 -7.833 2.246 1.00 96.25 84 GLN A CA 1
ATOM 675 C C . GLN A 1 84 ? 7.338 -6.847 2.123 1.00 96.25 84 GLN A C 1
ATOM 677 O O . GLN A 1 84 ? 8.284 -7.103 1.384 1.00 96.25 84 GLN A O 1
ATOM 682 N N . GLU A 1 85 ? 7.328 -5.751 2.885 1.00 97.50 85 GLU A N 1
ATOM 683 C CA . GLU A 1 85 ? 8.354 -4.706 2.769 1.00 97.50 85 GLU A CA 1
ATOM 684 C C . GLU A 1 85 ? 9.735 -5.110 3.309 1.00 97.50 85 GLU A C 1
ATOM 686 O O . GLU A 1 85 ? 10.711 -4.421 3.040 1.00 97.50 85 GLU A O 1
ATOM 691 N N . GLN A 1 86 ? 9.868 -6.236 4.022 1.00 96.44 86 GLN A N 1
ATOM 692 C CA . GLN A 1 86 ? 11.176 -6.788 4.416 1.00 96.44 86 GLN A CA 1
ATOM 693 C C . GLN A 1 86 ? 12.074 -7.182 3.232 1.00 96.44 86 GLN A C 1
ATOM 695 O O . GLN A 1 86 ? 13.270 -7.400 3.424 1.00 96.44 86 GLN A O 1
ATOM 700 N N . TYR A 1 87 ? 11.502 -7.309 2.033 1.00 95.56 87 TYR A N 1
ATOM 701 C CA . TYR A 1 87 ? 12.213 -7.704 0.818 1.00 95.56 87 TYR A CA 1
ATOM 702 C C . TYR A 1 87 ? 12.641 -6.516 -0.059 1.00 95.56 87 TYR A C 1
ATOM 704 O O . TYR A 1 87 ? 13.264 -6.750 -1.090 1.00 95.56 87 TYR A O 1
ATOM 712 N N . PHE A 1 88 ? 12.333 -5.278 0.347 1.00 96.62 88 PHE A N 1
ATOM 713 C CA . PHE A 1 88 ? 12.594 -4.053 -0.418 1.00 96.62 88 PHE A CA 1
ATOM 714 C C . PHE A 1 88 ? 13.336 -3.010 0.427 1.00 96.62 88 PHE A C 1
ATOM 716 O O . PHE A 1 88 ? 13.174 -2.955 1.651 1.00 96.62 88 PHE A O 1
ATOM 723 N N . ASP A 1 89 ? 14.101 -2.131 -0.218 1.00 97.81 89 ASP A N 1
ATOM 724 C CA . ASP A 1 89 ? 14.627 -0.913 0.406 1.00 97.81 89 ASP A CA 1
ATOM 725 C C . ASP A 1 89 ? 13.540 0.168 0.447 1.00 97.81 89 ASP A C 1
ATOM 727 O O . ASP A 1 89 ? 13.447 1.033 -0.427 1.00 97.81 89 ASP A O 1
ATOM 731 N N . SER A 1 90 ? 12.679 0.090 1.464 1.00 97.50 90 SER A N 1
ATOM 732 C CA . SER A 1 90 ? 11.483 0.925 1.580 1.00 97.50 90 SER A CA 1
ATOM 733 C C . SER A 1 90 ? 11.549 1.979 2.694 1.00 97.50 90 SER A C 1
ATOM 735 O O . SER A 1 90 ? 12.023 1.764 3.816 1.00 97.50 90 SER A O 1
ATOM 737 N N . GLY A 1 91 ? 10.999 3.156 2.399 1.00 97.69 91 GLY A N 1
ATOM 738 C CA . GLY A 1 91 ? 10.773 4.257 3.325 1.00 97.69 91 GLY A CA 1
ATOM 739 C C . GLY A 1 91 ? 9.293 4.630 3.411 1.00 97.69 91 GLY A C 1
ATOM 740 O O . GLY A 1 91 ? 8.581 4.624 2.418 1.00 97.69 91 GLY A O 1
ATOM 741 N N . ILE A 1 92 ? 8.827 4.998 4.609 1.00 98.44 92 ILE A N 1
ATOM 742 C CA . ILE A 1 92 ? 7.449 5.477 4.822 1.00 98.44 92 ILE A CA 1
ATOM 743 C C . ILE A 1 92 ? 7.437 7.009 4.898 1.00 98.44 92 ILE A C 1
ATOM 745 O O . ILE A 1 92 ? 8.138 7.598 5.733 1.00 98.44 92 ILE A O 1
ATOM 749 N N . LEU A 1 93 ? 6.620 7.638 4.060 1.00 97.69 93 LEU A N 1
ATOM 750 C CA . LEU A 1 93 ? 6.311 9.066 4.030 1.00 97.69 93 LEU A CA 1
ATOM 751 C C . LEU A 1 93 ? 4.915 9.268 4.637 1.00 97.69 93 LEU A C 1
ATOM 753 O O . LEU A 1 93 ? 3.968 8.638 4.178 1.00 97.69 93 LEU A O 1
ATOM 757 N N . MET A 1 94 ? 4.811 10.087 5.689 1.00 94.62 94 MET A N 1
ATOM 758 C CA . MET A 1 94 ? 3.555 10.380 6.408 1.00 94.62 94 MET A CA 1
ATOM 759 C C . MET A 1 94 ? 2.895 11.649 5.874 1.00 94.62 94 MET A C 1
ATOM 761 O O . MET A 1 94 ? 3.660 12.575 5.516 1.00 94.62 94 MET A O 1
#